Protein AF-A0A814KDV1-F1 (afdb_monomer)

Sequence (123 aa):
MIEYFENYYIGKLKKNSMSIREEPIFKPKFWNVFDRIEADLPRTNNSLESWHKNFEKHPTVNGLIRTRLEQNYTDIIIDQLESGDCYEKKKKQLIKDNKIKFLCNNYKSEKILEFIKFSLEFI

Structure (mmCIF, N/CA/C/O backbone):
data_AF-A0A814KDV1-F1
#
_entry.id   AF-A0A814KDV1-F1
#
loop_
_atom_site.group_PDB
_atom_site.id
_atom_site.type_symbol
_atom_site.label_atom_id
_atom_site.label_alt_id
_atom_site.label_comp_id
_atom_site.label_asym_id
_atom_site.label_entity_id
_atom_site.label_seq_id
_atom_site.pdbx_PDB_ins_code
_atom_site.Cartn_x
_atom_site.Cartn_y
_atom_site.Cartn_z
_atom_site.occupancy
_atom_site.B_iso_or_equiv
_atom_site.auth_seq_id
_atom_site.auth_comp_id
_atom_site.auth_asym_id
_atom_site.auth_atom_id
_atom_site.pdbx_PDB_model_num
ATOM 1 N N . MET A 1 1 ? 26.776 -6.881 -8.360 1.00 71.12 1 MET A N 1
ATOM 2 C CA . MET A 1 1 ? 25.566 -6.175 -7.873 1.00 71.12 1 MET A CA 1
ATOM 3 C C . MET A 1 1 ? 24.575 -5.892 -9.005 1.00 71.12 1 MET A C 1
ATOM 5 O O . MET A 1 1 ? 23.426 -6.273 -8.859 1.00 71.12 1 MET A O 1
ATOM 9 N N . ILE A 1 2 ? 24.992 -5.319 -10.143 1.00 84.31 2 ILE A N 1
ATOM 10 C CA . ILE A 1 2 ? 24.096 -5.029 -11.288 1.00 84.31 2 ILE A CA 1
ATOM 11 C C . ILE A 1 2 ? 23.495 -6.301 -11.907 1.00 84.31 2 ILE A C 1
ATOM 13 O O . ILE A 1 2 ? 22.286 -6.374 -12.097 1.00 84.31 2 ILE A O 1
ATOM 17 N N . GLU A 1 3 ? 24.309 -7.339 -12.120 1.00 86.75 3 GLU A N 1
ATOM 18 C CA . GLU A 1 3 ? 23.847 -8.597 -12.729 1.00 86.75 3 GLU A CA 1
ATOM 19 C C . GLU A 1 3 ? 22.709 -9.279 -11.945 1.00 86.75 3 GLU A C 1
ATOM 21 O O . GLU A 1 3 ? 21.828 -9.902 -12.533 1.00 86.75 3 GLU A O 1
ATOM 26 N N . TYR A 1 4 ? 22.680 -9.120 -10.619 1.00 90.50 4 TYR A N 1
ATOM 27 C CA . TYR A 1 4 ? 21.574 -9.611 -9.798 1.00 90.50 4 TYR A CA 1
ATOM 28 C C . TYR A 1 4 ? 20.261 -8.908 -10.172 1.00 90.50 4 TYR A C 1
ATOM 30 O O . TYR A 1 4 ? 19.274 -9.563 -10.487 1.00 90.50 4 TYR A O 1
ATOM 38 N N . PHE A 1 5 ? 20.238 -7.576 -10.228 1.00 88.81 5 PHE A N 1
ATOM 39 C CA . PHE A 1 5 ? 19.022 -6.852 -10.607 1.00 88.81 5 PHE A CA 1
ATOM 40 C C . PHE A 1 5 ? 18.588 -7.144 -12.045 1.00 88.81 5 PHE A C 1
ATOM 42 O O . PHE A 1 5 ? 17.392 -7.276 -12.301 1.00 88.81 5 PHE A O 1
ATOM 49 N N . GLU A 1 6 ? 19.534 -7.314 -12.970 1.00 89.88 6 GLU A N 1
ATOM 50 C CA . GLU A 1 6 ? 19.212 -7.693 -14.347 1.00 89.88 6 GLU A CA 1
ATOM 51 C C . GLU A 1 6 ? 18.606 -9.093 -14.447 1.00 89.88 6 GLU A C 1
ATOM 53 O O . GLU A 1 6 ? 17.622 -9.267 -15.153 1.00 89.88 6 GLU A O 1
ATOM 58 N N . ASN A 1 7 ? 19.116 -10.082 -13.715 1.00 89.38 7 ASN A N 1
ATOM 59 C CA . ASN A 1 7 ? 18.546 -11.433 -13.739 1.00 89.38 7 ASN A CA 1
ATOM 60 C C . ASN A 1 7 ? 17.177 -11.509 -13.051 1.00 89.38 7 ASN A C 1
ATOM 62 O O . ASN A 1 7 ? 16.264 -12.187 -13.524 1.00 89.38 7 ASN A O 1
ATOM 66 N N . TYR A 1 8 ? 17.045 -10.841 -11.905 1.00 92.06 8 TYR A N 1
ATOM 67 C CA . TYR A 1 8 ? 15.928 -11.081 -11.001 1.00 92.06 8 TYR A CA 1
ATOM 68 C C . TYR A 1 8 ? 14.791 -10.070 -11.1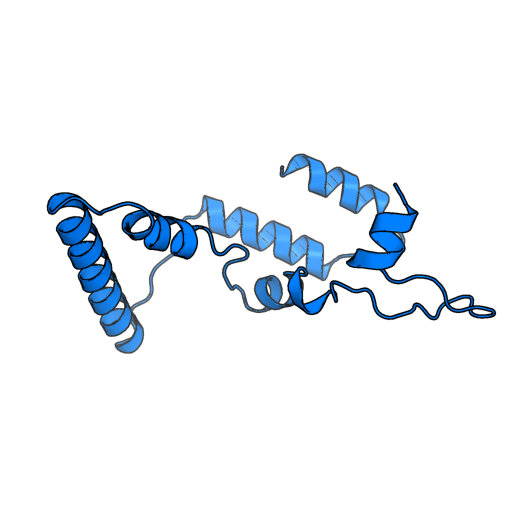40 1.00 92.06 8 TYR A C 1
ATOM 70 O O . TYR A 1 8 ? 13.654 -10.472 -10.945 1.00 92.06 8 TYR A O 1
ATOM 78 N N . TYR A 1 9 ? 15.047 -8.806 -11.495 1.00 90.06 9 TYR A N 1
ATOM 79 C CA . TYR A 1 9 ? 14.027 -7.742 -11.432 1.00 90.06 9 TYR A CA 1
ATOM 80 C C . TYR A 1 9 ? 13.790 -7.005 -12.757 1.00 90.06 9 TYR A C 1
ATOM 82 O O . TYR A 1 9 ? 12.659 -6.614 -13.033 1.00 90.06 9 TYR A O 1
ATOM 90 N N . ILE A 1 10 ? 14.829 -6.798 -13.573 1.00 89.81 10 ILE A N 1
ATOM 91 C CA . ILE A 1 10 ? 14.755 -5.958 -14.786 1.00 89.81 10 ILE A CA 1
ATOM 92 C C . ILE A 1 10 ? 14.690 -6.795 -16.072 1.00 89.81 10 ILE A C 1
ATOM 94 O O . ILE A 1 10 ? 13.959 -6.443 -16.995 1.00 89.81 10 ILE A O 1
ATOM 98 N N . GLY A 1 11 ? 15.455 -7.884 -16.145 1.00 90.19 11 GLY A N 1
ATOM 99 C CA . GLY A 1 11 ? 15.674 -8.674 -17.356 1.00 90.19 11 GLY A CA 1
ATOM 100 C C . GLY A 1 11 ? 16.984 -8.304 -18.060 1.00 90.19 11 GLY A C 1
ATOM 101 O O . GLY A 1 11 ? 17.273 -7.121 -18.276 1.00 90.19 11 GLY A O 1
ATOM 102 N N . LYS A 1 12 ? 17.782 -9.306 -18.450 1.00 87.94 12 LYS A N 1
ATOM 103 C CA . LYS A 1 12 ? 19.003 -9.117 -19.256 1.00 87.94 12 LYS A CA 1
ATOM 104 C C . LYS A 1 12 ? 18.656 -8.710 -20.687 1.00 87.94 12 LYS A C 1
ATOM 106 O O . LYS A 1 12 ? 17.640 -9.137 -21.219 1.00 87.94 12 LYS A O 1
ATOM 111 N N . LEU A 1 13 ? 19.492 -7.902 -21.338 1.00 88.88 13 LEU A N 1
ATOM 112 C CA . LEU A 1 13 ? 19.345 -7.645 -22.778 1.00 88.88 13 LEU A CA 1
ATOM 113 C C . LEU A 1 13 ? 19.583 -8.942 -23.561 1.00 88.88 13 LEU A C 1
ATOM 115 O O . LEU A 1 13 ? 20.579 -9.631 -23.335 1.00 88.88 13 LEU A O 1
ATOM 119 N N . LYS A 1 14 ? 18.684 -9.271 -24.496 1.00 87.38 14 LYS A N 1
ATOM 120 C CA . LYS A 1 14 ? 18.875 -10.431 -25.375 1.00 87.38 14 LYS A CA 1
ATOM 121 C C . LYS A 1 14 ? 20.116 -10.232 -26.246 1.00 87.38 14 LYS A C 1
ATOM 123 O O . LYS A 1 14 ? 20.392 -9.122 -26.706 1.00 87.38 14 LYS A O 1
ATOM 128 N N . LYS A 1 15 ? 20.837 -11.323 -26.538 1.00 81.69 15 LYS A N 1
ATOM 129 C CA . LYS A 1 15 ? 21.957 -11.291 -27.495 1.00 81.69 15 LYS A CA 1
ATOM 130 C C . LYS A 1 15 ? 21.481 -10.696 -28.830 1.00 81.69 15 LYS A C 1
ATOM 132 O O . LYS A 1 15 ? 20.442 -11.095 -29.348 1.00 81.69 15 LYS A O 1
ATOM 137 N N . ASN A 1 16 ? 22.244 -9.739 -29.359 1.00 81.25 16 ASN A N 1
ATOM 138 C CA . ASN A 1 16 ? 21.960 -8.973 -30.584 1.00 81.25 16 ASN A CA 1
ATOM 139 C C . ASN A 1 16 ? 20.709 -8.070 -30.544 1.00 81.25 16 ASN A C 1
ATOM 141 O O . ASN A 1 16 ? 20.221 -7.664 -31.595 1.00 81.25 16 ASN A O 1
ATOM 145 N N . SER A 1 17 ? 20.185 -7.728 -29.363 1.00 78.88 17 SER A N 1
ATOM 146 C CA . SER A 1 17 ? 19.077 -6.775 -29.216 1.00 78.88 17 SER A CA 1
ATOM 147 C C . SER A 1 17 ? 19.504 -5.539 -28.426 1.00 78.88 17 SER A C 1
ATOM 149 O O . SER A 1 17 ? 20.097 -5.656 -27.360 1.00 78.88 17 SER A O 1
ATOM 151 N N . MET A 1 18 ? 19.154 -4.349 -28.923 1.00 76.12 18 MET A N 1
ATOM 152 C CA . MET A 1 18 ? 19.437 -3.069 -28.249 1.00 76.12 18 MET A CA 1
ATOM 153 C C . MET A 1 18 ? 18.328 -2.632 -27.279 1.00 76.12 18 MET A C 1
ATOM 155 O O . MET A 1 18 ? 18.556 -1.781 -26.425 1.00 76.12 18 MET A O 1
ATOM 159 N N . SER A 1 19 ? 17.125 -3.198 -27.408 1.00 80.31 19 SER A N 1
ATOM 160 C CA . SER A 1 19 ? 15.936 -2.781 -26.646 1.00 80.31 19 SER A CA 1
ATOM 161 C C . SER A 1 19 ? 15.157 -3.934 -26.011 1.00 80.31 19 SER A C 1
ATOM 163 O O . SER A 1 19 ? 14.389 -3.710 -25.078 1.00 80.31 19 SER A O 1
ATOM 165 N N . ILE A 1 20 ? 15.343 -5.168 -26.487 1.00 85.00 20 ILE A N 1
ATOM 166 C CA . ILE A 1 20 ? 14.568 -6.323 -26.027 1.00 85.00 20 ILE A CA 1
ATOM 167 C C . ILE A 1 20 ? 15.281 -6.974 -24.843 1.00 85.00 20 ILE A C 1
ATOM 169 O O . ILE A 1 20 ? 16.416 -7.442 -24.968 1.00 85.00 20 ILE A O 1
ATOM 173 N N . ARG A 1 21 ? 14.585 -7.038 -23.706 1.00 88.31 21 ARG A N 1
ATOM 174 C CA . ARG A 1 21 ? 15.040 -7.728 -22.497 1.00 88.31 21 ARG A CA 1
ATOM 175 C C . ARG A 1 21 ? 14.382 -9.100 -22.362 1.00 88.31 21 ARG A C 1
ATOM 177 O O . ARG A 1 21 ? 13.272 -9.330 -22.840 1.00 88.31 21 ARG A O 1
ATOM 184 N N . GLU A 1 22 ? 15.105 -10.028 -21.759 1.00 90.00 22 GLU A N 1
ATOM 185 C CA . GLU A 1 22 ? 14.581 -11.295 -21.267 1.00 90.00 22 GLU A CA 1
ATOM 186 C C . GLU A 1 22 ? 13.634 -11.048 -20.098 1.00 90.00 22 GLU A C 1
ATOM 188 O O . GLU A 1 22 ? 13.703 -10.020 -19.426 1.00 90.00 22 GLU A O 1
ATOM 193 N N . GLU A 1 23 ? 12.731 -11.990 -19.863 1.00 89.94 23 GLU A N 1
ATOM 194 C CA . GLU A 1 23 ? 11.807 -11.874 -18.748 1.00 89.94 23 GLU A CA 1
ATOM 195 C C . GLU A 1 23 ? 12.548 -12.165 -17.430 1.00 89.94 23 GLU A C 1
ATOM 197 O O . GLU A 1 23 ? 13.180 -13.218 -17.316 1.00 89.94 23 GLU A O 1
ATOM 202 N N . PRO A 1 24 ? 12.514 -11.254 -16.441 1.00 93.12 24 PRO A N 1
ATOM 203 C CA . PRO A 1 24 ? 13.178 -11.481 -15.164 1.00 93.12 24 PRO A CA 1
ATOM 204 C C . PRO A 1 24 ? 12.474 -12.575 -14.357 1.00 93.12 24 PRO A C 1
ATOM 206 O O . PRO A 1 24 ? 11.265 -12.785 -14.484 1.00 93.12 24 PRO A O 1
ATOM 209 N N . ILE A 1 25 ? 13.224 -13.217 -13.456 1.00 92.25 25 ILE A N 1
ATOM 210 C CA . ILE A 1 25 ? 12.692 -14.247 -12.546 1.00 92.25 25 ILE A CA 1
ATOM 211 C C . ILE A 1 25 ? 11.530 -13.682 -11.712 1.00 92.25 2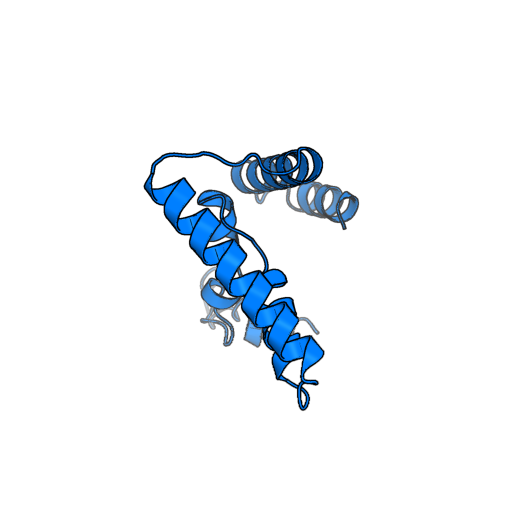5 ILE A C 1
ATOM 213 O O . ILE A 1 25 ? 10.470 -14.301 -11.609 1.00 92.25 25 ILE A O 1
ATOM 217 N N . PHE A 1 26 ? 11.695 -12.475 -11.166 1.00 92.56 26 PHE A N 1
ATOM 218 C CA . PHE A 1 26 ? 10.642 -11.731 -10.483 1.00 92.56 26 PHE A CA 1
ATOM 219 C C . PHE A 1 26 ? 10.070 -10.676 -11.425 1.00 92.56 26 PHE A C 1
ATOM 221 O O . PHE A 1 26 ? 10.502 -9.521 -11.479 1.00 92.56 26 PHE A O 1
ATOM 228 N N . LYS A 1 27 ? 9.063 -11.099 -12.187 1.00 91.19 27 LYS A N 1
ATOM 229 C CA . LYS A 1 27 ? 8.316 -10.241 -13.112 1.00 91.19 27 LYS A CA 1
ATOM 230 C C . LYS A 1 27 ? 7.775 -8.994 -12.395 1.00 91.19 27 LYS A C 1
ATOM 232 O O . LYS A 1 27 ? 7.278 -9.131 -11.274 1.00 91.19 27 LYS A O 1
ATOM 237 N N . PRO A 1 28 ? 7.753 -7.815 -13.050 1.00 89.75 28 PRO A N 1
ATOM 238 C CA . PRO A 1 28 ? 7.196 -6.588 -12.477 1.00 89.75 28 PRO A CA 1
ATOM 239 C C . PRO A 1 28 ? 5.801 -6.746 -11.879 1.00 89.75 28 PRO A C 1
ATOM 241 O O . PRO A 1 28 ? 5.531 -6.168 -10.837 1.00 89.75 28 PRO A O 1
ATOM 244 N N . LYS A 1 29 ? 4.950 -7.606 -12.450 1.00 89.31 29 LYS A N 1
ATOM 245 C CA . LYS A 1 29 ? 3.613 -7.918 -11.918 1.00 89.31 29 LYS A CA 1
ATOM 246 C C . LYS A 1 29 ? 3.604 -8.337 -10.435 1.00 89.31 29 LYS A C 1
ATOM 248 O O . LYS A 1 29 ? 2.585 -8.179 -9.774 1.00 89.31 29 LYS A O 1
ATOM 253 N N . PHE A 1 30 ? 4.700 -8.891 -9.914 1.00 86.69 30 PHE A N 1
ATOM 254 C CA . PHE A 1 30 ? 4.775 -9.346 -8.523 1.00 86.69 30 PHE A CA 1
ATOM 255 C C . PHE A 1 30 ? 5.185 -8.260 -7.526 1.00 86.69 30 PHE A C 1
ATOM 257 O O . PHE A 1 30 ? 4.822 -8.358 -6.359 1.00 86.69 30 PHE A O 1
ATOM 264 N N . TRP A 1 31 ? 5.951 -7.254 -7.951 1.00 88.38 31 TRP A N 1
ATOM 265 C CA . TRP A 1 31 ? 6.551 -6.267 -7.041 1.00 88.38 31 TRP A CA 1
ATOM 266 C C . TRP A 1 31 ? 6.193 -4.819 -7.375 1.00 88.38 31 TRP A C 1
ATOM 268 O O . TRP A 1 31 ? 6.336 -3.934 -6.533 1.00 88.38 31 TRP A O 1
ATOM 278 N N . ASN A 1 32 ? 5.734 -4.551 -8.593 1.00 90.69 32 ASN A N 1
ATOM 279 C CA . ASN A 1 32 ? 5.308 -3.231 -9.010 1.00 90.69 32 ASN A CA 1
ATOM 280 C C . ASN A 1 32 ? 3.909 -2.940 -8.445 1.00 90.69 32 ASN A C 1
ATOM 282 O O . ASN A 1 32 ? 2.998 -3.756 -8.547 1.00 90.69 32 ASN A O 1
ATOM 286 N N . VAL A 1 33 ? 3.750 -1.763 -7.840 1.00 91.38 33 VAL A N 1
ATOM 287 C CA . VAL A 1 33 ? 2.506 -1.320 -7.190 1.00 91.38 33 VAL A CA 1
ATOM 288 C C . VAL A 1 33 ? 1.764 -0.238 -7.984 1.00 91.38 33 VAL A C 1
ATOM 290 O O . VAL A 1 33 ? 0.839 0.371 -7.452 1.00 91.38 33 VAL A O 1
ATOM 293 N N . PHE A 1 34 ? 2.157 0.018 -9.234 1.00 91.75 34 PHE A N 1
ATOM 294 C CA . PHE A 1 34 ? 1.570 1.044 -10.100 1.00 91.75 34 PHE A CA 1
ATOM 295 C C . PHE A 1 34 ? 0.060 0.848 -10.271 1.00 91.75 34 PHE A C 1
ATOM 297 O O . PHE A 1 34 ? -0.699 1.753 -9.937 1.00 91.75 34 PHE A O 1
ATOM 304 N N . ASP A 1 35 ? -0.379 -0.354 -10.650 1.00 92.12 35 ASP A N 1
ATOM 305 C CA . ASP A 1 35 ? -1.802 -0.667 -10.851 1.00 92.12 35 ASP A CA 1
ATOM 306 C C . ASP A 1 35 ? -2.631 -0.415 -9.575 1.00 92.12 35 ASP A C 1
ATOM 308 O O . ASP A 1 35 ? -3.769 0.048 -9.619 1.00 92.12 35 ASP A O 1
ATOM 312 N N . ARG A 1 36 ? -2.040 -0.664 -8.396 1.00 92.56 36 ARG A N 1
ATOM 313 C CA . ARG A 1 36 ? -2.686 -0.385 -7.103 1.00 92.56 36 ARG A CA 1
ATOM 314 C C . ARG A 1 36 ? -2.796 1.108 -6.815 1.00 92.56 36 ARG A C 1
ATOM 316 O O . ARG A 1 36 ? -3.791 1.526 -6.234 1.00 92.56 36 ARG A O 1
ATOM 323 N N . ILE A 1 37 ? -1.791 1.896 -7.197 1.00 92.94 37 ILE A N 1
ATOM 324 C CA . ILE A 1 37 ? -1.812 3.361 -7.068 1.00 92.94 37 ILE A CA 1
ATOM 325 C C . ILE A 1 37 ? -2.875 3.958 -7.991 1.00 92.94 37 ILE A C 1
ATOM 327 O O . ILE A 1 37 ? -3.606 4.858 -7.580 1.00 92.94 37 ILE A O 1
ATOM 331 N N . GLU A 1 38 ? -2.985 3.451 -9.218 1.00 92.00 38 GLU A N 1
ATOM 332 C CA . GLU A 1 38 ? -3.998 3.897 -10.173 1.00 92.00 38 GLU A CA 1
ATOM 333 C C . GLU A 1 38 ? -5.416 3.644 -9.637 1.00 92.00 38 GLU A C 1
ATOM 335 O O . GLU A 1 38 ? -6.235 4.567 -9.615 1.00 92.00 38 GLU A O 1
ATOM 340 N N . ALA A 1 39 ? -5.652 2.446 -9.092 1.00 92.31 39 ALA A N 1
ATOM 341 C CA . ALA A 1 39 ? -6.924 2.015 -8.510 1.00 92.31 39 ALA A CA 1
ATOM 342 C C . ALA A 1 39 ? -7.201 2.517 -7.071 1.00 92.31 39 ALA A C 1
ATOM 344 O O . ALA A 1 39 ? -8.156 2.066 -6.442 1.00 92.31 39 ALA A O 1
ATOM 345 N N . ASP A 1 40 ? -6.369 3.407 -6.512 1.00 90.62 40 ASP A N 1
ATOM 346 C CA . ASP A 1 40 ? -6.491 3.940 -5.138 1.00 90.62 40 ASP A CA 1
ATOM 347 C C . ASP A 1 40 ? -6.521 2.870 -4.018 1.00 90.62 40 ASP A C 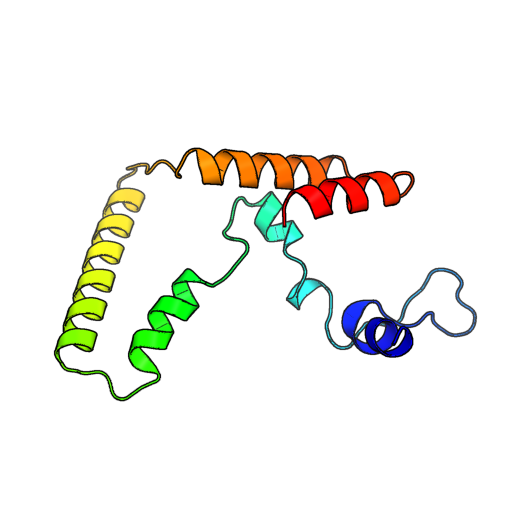1
ATOM 349 O O . ASP A 1 40 ? -7.042 3.084 -2.910 1.00 90.62 40 ASP A O 1
ATOM 353 N N . LEU A 1 41 ? -5.896 1.720 -4.288 1.00 90.69 41 LEU A N 1
ATOM 354 C CA . LEU A 1 41 ? -5.781 0.581 -3.383 1.00 90.69 41 LEU A CA 1
ATOM 355 C C . LEU A 1 41 ? -4.569 0.706 -2.438 1.00 90.69 41 LEU A C 1
ATOM 357 O O . LEU A 1 41 ? -3.583 1.384 -2.743 1.00 90.69 41 LEU A O 1
ATOM 361 N N . PRO A 1 42 ? -4.579 0.004 -1.286 1.00 88.56 42 PRO A N 1
ATOM 362 C CA . PRO A 1 42 ? -3.418 -0.071 -0.404 1.00 88.56 42 PRO A CA 1
ATOM 363 C C . PRO A 1 42 ? -2.179 -0.609 -1.134 1.00 88.56 42 PRO A C 1
ATOM 365 O O . PRO A 1 42 ? -2.256 -1.616 -1.841 1.00 88.56 42 PRO A O 1
ATOM 368 N N . ARG A 1 43 ? -1.034 0.054 -0.932 1.00 89.06 43 ARG A N 1
ATOM 369 C CA . ARG A 1 43 ? 0.265 -0.299 -1.540 1.00 89.06 43 ARG A CA 1
ATOM 370 C C . ARG A 1 43 ? 1.013 -1.402 -0.797 1.00 89.06 43 ARG A C 1
ATOM 372 O O . ARG A 1 43 ? 1.852 -2.064 -1.392 1.00 89.06 43 ARG A O 1
ATOM 379 N N . THR A 1 44 ? 0.726 -1.577 0.491 1.00 86.75 44 THR A N 1
ATOM 380 C CA . THR A 1 44 ? 1.313 -2.626 1.327 1.00 86.75 44 THR A CA 1
ATOM 381 C C . THR A 1 44 ? 0.220 -3.501 1.924 1.00 86.75 44 THR A C 1
ATOM 383 O O . THR A 1 44 ? -0.936 -3.098 2.056 1.00 86.75 44 THR A O 1
ATOM 386 N N . ASN A 1 45 ? 0.607 -4.710 2.297 1.00 87.94 45 ASN A N 1
ATOM 387 C CA . ASN A 1 45 ? -0.188 -5.695 3.021 1.00 87.94 45 ASN A CA 1
ATOM 388 C C . ASN A 1 45 ? 0.028 -5.605 4.548 1.00 87.94 45 ASN A C 1
ATOM 390 O O . ASN A 1 45 ? -0.417 -6.499 5.257 1.00 87.94 45 ASN A O 1
ATOM 394 N N . ASN A 1 46 ? 0.655 -4.537 5.069 1.00 87.31 46 ASN A N 1
ATOM 395 C CA . ASN A 1 46 ? 1.021 -4.391 6.490 1.00 87.31 46 ASN A CA 1
ATOM 396 C C . ASN A 1 46 ? -0.135 -4.684 7.458 1.00 87.31 46 ASN A C 1
ATOM 398 O O . ASN A 1 46 ? 0.080 -5.251 8.524 1.00 87.31 46 ASN A O 1
ATOM 402 N N . SER A 1 47 ? -1.361 -4.288 7.106 1.00 85.31 47 SER A N 1
ATOM 403 C CA . SER A 1 47 ? -2.544 -4.570 7.926 1.00 85.31 47 SER A CA 1
ATOM 404 C C . SER A 1 47 ? -2.841 -6.070 8.008 1.00 85.31 47 SER A C 1
ATOM 406 O O . SER A 1 47 ? -3.107 -6.574 9.094 1.00 85.31 47 SER A O 1
ATOM 408 N N . LEU A 1 48 ? -2.738 -6.790 6.886 1.00 86.50 48 LEU A N 1
ATOM 409 C CA . LEU A 1 48 ? -2.917 -8.245 6.838 1.00 86.50 48 LEU A CA 1
ATOM 410 C C . LEU A 1 48 ? -1.774 -8.968 7.553 1.00 86.50 48 LEU A C 1
ATOM 412 O O . LEU A 1 48 ? -2.023 -9.898 8.310 1.00 86.50 48 LEU A O 1
ATOM 416 N N . GLU A 1 49 ? -0.531 -8.519 7.366 1.00 88.31 49 GLU A N 1
ATOM 417 C CA . GLU A 1 49 ? 0.626 -9.066 8.084 1.00 88.31 49 GLU A CA 1
ATOM 418 C C . GLU A 1 49 ? 0.486 -8.873 9.596 1.00 88.31 49 GLU A C 1
ATOM 420 O O . G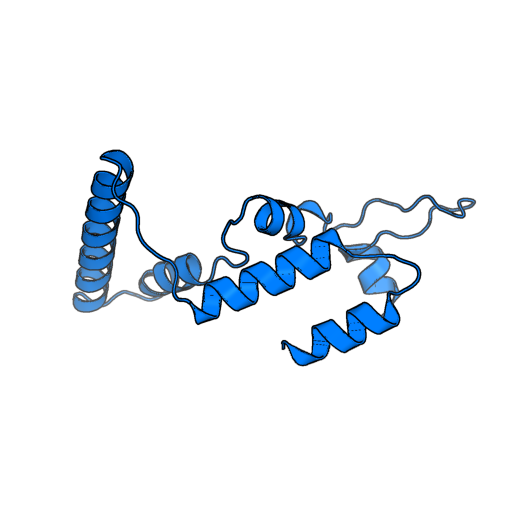LU A 1 49 ? 0.709 -9.805 10.365 1.00 88.31 49 GLU A O 1
ATOM 425 N N . SER A 1 50 ? 0.057 -7.685 10.035 1.00 85.56 50 SER A N 1
ATOM 426 C CA . SER A 1 50 ? -0.203 -7.408 11.449 1.00 85.56 50 SER A CA 1
ATOM 427 C C . SER A 1 50 ? -1.308 -8.300 12.011 1.00 85.56 50 SER A C 1
ATOM 429 O O . SER A 1 50 ? -1.208 -8.724 13.161 1.00 85.56 50 SER A O 1
ATOM 431 N N . TRP A 1 51 ? -2.341 -8.591 11.219 1.00 86.12 51 TRP A N 1
ATOM 432 C CA . TRP A 1 51 ? -3.415 -9.495 11.617 1.00 86.12 51 TRP A CA 1
ATOM 433 C C . TRP A 1 51 ? -2.917 -10.945 11.717 1.00 86.12 51 TRP A C 1
ATOM 435 O O . TRP A 1 51 ? -3.077 -11.571 12.762 1.00 86.12 51 TRP A O 1
ATOM 445 N N . HIS A 1 52 ? -2.210 -11.456 10.702 1.00 85.94 52 HIS A N 1
ATOM 446 C CA . HIS A 1 52 ? -1.628 -12.806 10.715 1.00 85.94 52 HIS A CA 1
ATOM 447 C C . HIS A 1 52 ? -0.615 -13.018 11.841 1.00 85.94 52 HIS A C 1
ATOM 449 O O . HIS A 1 52 ? -0.598 -14.076 12.469 1.00 85.94 52 HIS A O 1
ATOM 455 N N . LYS A 1 53 ? 0.190 -12.002 12.158 1.00 84.94 53 LYS A N 1
ATOM 456 C CA . LYS A 1 53 ? 1.176 -12.052 13.244 1.00 84.94 53 LYS A CA 1
ATOM 457 C C . LYS A 1 53 ? 0.552 -12.369 14.606 1.00 84.94 53 LYS A C 1
ATOM 459 O O . LYS A 1 53 ? 1.225 -12.935 15.468 1.00 84.94 53 LYS A O 1
ATOM 464 N N . ASN A 1 54 ? -0.728 -12.053 14.806 1.00 80.56 54 ASN A N 1
ATOM 465 C CA . ASN A 1 54 ? -1.445 -12.422 16.025 1.00 80.56 54 ASN A CA 1
ATOM 466 C C . ASN A 1 54 ? -1.685 -13.941 16.151 1.00 80.56 54 ASN A C 1
ATOM 468 O O . ASN A 1 54 ? -1.988 -14.401 17.251 1.00 80.56 54 ASN A O 1
ATOM 472 N N . PHE A 1 55 ? -1.517 -14.709 15.067 1.00 81.12 55 PHE A N 1
ATOM 473 C CA . PHE A 1 55 ? -1.716 -16.162 15.002 1.00 81.12 55 PHE A CA 1
ATOM 474 C C . PHE A 1 55 ? -0.421 -16.969 14.815 1.00 81.12 55 PHE A C 1
ATOM 476 O O . PHE A 1 55 ? -0.406 -18.157 15.123 1.00 81.12 55 PHE A O 1
ATOM 483 N N . GLU A 1 56 ? 0.669 -16.357 14.336 1.00 77.75 56 GLU A N 1
ATOM 484 C CA . GLU A 1 56 ? 1.941 -17.056 14.057 1.00 77.75 56 GLU A CA 1
ATOM 485 C C . GLU A 1 56 ? 2.597 -17.693 15.294 1.00 77.75 56 GLU A C 1
ATOM 487 O O . GLU A 1 56 ? 3.372 -18.641 15.180 1.00 77.75 56 GLU A O 1
ATOM 492 N N . LYS A 1 57 ? 2.306 -17.181 16.492 1.00 73.69 57 LYS A N 1
ATOM 493 C CA . LYS A 1 57 ? 2.761 -17.750 17.769 1.00 73.69 57 LYS A CA 1
ATOM 494 C C . LYS A 1 57 ? 1.555 -18.251 18.533 1.00 73.69 57 LYS A C 1
ATOM 496 O O . LYS A 1 57 ? 0.542 -17.566 18.488 1.00 73.69 57 LYS A O 1
ATOM 501 N N . HIS A 1 58 ? 1.696 -19.360 19.276 1.00 80.50 58 HIS A N 1
ATOM 502 C CA . HIS A 1 58 ? 0.664 -19.917 20.165 1.00 80.50 58 HIS A CA 1
ATOM 503 C C . HIS A 1 58 ? -0.134 -18.798 20.854 1.00 80.50 58 HIS A C 1
ATOM 505 O O . HIS A 1 58 ? 0.362 -18.190 21.813 1.00 80.50 58 HIS A O 1
ATOM 511 N N . PRO A 1 59 ? -1.322 -18.459 20.326 1.00 81.62 59 PRO A N 1
ATOM 512 C CA . PRO A 1 59 ? -1.977 -17.231 20.717 1.00 81.62 59 PRO A CA 1
ATOM 513 C C . PRO A 1 59 ? -2.547 -17.424 22.115 1.00 81.62 59 PRO A C 1
ATOM 515 O O . PRO A 1 59 ? -3.189 -18.427 22.422 1.00 81.62 59 PRO A O 1
ATOM 518 N N . THR A 1 60 ? -2.302 -16.453 22.990 1.00 87.31 60 THR A N 1
ATOM 519 C CA . THR A 1 60 ? -2.966 -16.431 24.297 1.00 87.31 60 THR A CA 1
ATOM 520 C C . THR A 1 60 ? -4.477 -16.295 24.105 1.00 87.31 60 THR A C 1
ATOM 522 O O . THR A 1 60 ? -4.925 -15.713 23.115 1.00 87.31 60 THR A O 1
ATOM 525 N N . VAL A 1 61 ? -5.271 -16.744 25.081 1.00 88.38 61 VAL A N 1
ATOM 526 C CA . VAL A 1 61 ? -6.736 -16.559 25.075 1.00 88.38 61 VAL A CA 1
ATOM 527 C C . VAL A 1 61 ? -7.108 -15.093 24.812 1.00 88.38 61 VAL A C 1
ATOM 529 O O . VAL A 1 61 ? -7.967 -14.803 23.986 1.00 88.38 61 VAL A O 1
ATOM 532 N N . ASN A 1 62 ? -6.379 -14.147 25.410 1.00 88.31 62 ASN A N 1
ATOM 533 C CA . ASN A 1 62 ? -6.584 -12.716 25.174 1.00 88.31 62 ASN A CA 1
ATOM 534 C C . ASN A 1 62 ? -6.235 -12.275 23.740 1.00 88.31 62 ASN A C 1
ATOM 536 O O . ASN A 1 62 ? -6.865 -11.362 23.213 1.00 88.31 62 ASN A O 1
ATOM 540 N N . GLY A 1 63 ? -5.238 -12.893 23.100 1.00 87.12 63 GLY A N 1
ATOM 541 C CA . GLY A 1 63 ? -4.925 -12.662 21.686 1.00 87.12 63 GLY A CA 1
ATOM 542 C C . GLY A 1 63 ? -6.040 -13.146 20.758 1.00 87.12 63 GLY A C 1
ATOM 543 O O . GLY A 1 63 ? -6.422 -12.435 19.830 1.00 87.12 63 GLY A O 1
ATOM 544 N N . LEU A 1 64 ? -6.630 -14.302 21.066 1.00 88.38 64 LEU A N 1
ATOM 545 C CA . LEU A 1 64 ? -7.790 -14.832 20.344 1.00 88.38 64 LEU A CA 1
ATOM 546 C C . LEU A 1 64 ? -9.035 -13.951 20.525 1.00 88.38 64 LEU A C 1
ATOM 548 O O . LEU A 1 64 ? -9.751 -13.686 19.565 1.00 88.38 64 LEU A O 1
ATOM 552 N N . ILE A 1 65 ? -9.275 -13.432 21.732 1.00 91.06 65 ILE A N 1
ATOM 553 C CA . ILE A 1 65 ? -10.388 -12.499 21.972 1.00 91.06 65 ILE A CA 1
ATOM 554 C C . ILE A 1 65 ? -10.196 -11.206 21.168 1.00 91.06 65 ILE A C 1
ATOM 556 O O . ILE A 1 65 ? -11.138 -10.744 20.530 1.00 91.06 65 ILE A O 1
ATOM 560 N N . ARG A 1 66 ? -8.984 -10.631 21.144 1.00 89.06 66 ARG A N 1
ATOM 561 C CA . ARG A 1 66 ? -8.708 -9.414 20.358 1.00 89.06 66 ARG A CA 1
ATOM 562 C C . ARG A 1 66 ? -8.952 -9.618 18.867 1.00 89.06 66 ARG A C 1
ATOM 564 O O . ARG A 1 66 ? -9.632 -8.804 18.260 1.00 89.06 66 ARG A O 1
ATOM 571 N N . THR A 1 67 ? -8.463 -10.717 18.300 1.00 89.19 67 THR A N 1
ATOM 572 C CA . THR A 1 67 ? -8.674 -11.019 16.874 1.00 89.19 67 THR A CA 1
ATOM 573 C C . THR A 1 67 ? -10.150 -11.252 16.547 1.00 89.19 67 THR A C 1
ATOM 575 O O . THR A 1 67 ? -10.626 -10.781 15.518 1.00 89.19 67 THR A O 1
ATOM 578 N N . ARG A 1 68 ? -10.912 -11.892 17.447 1.00 90.81 68 ARG A N 1
ATOM 579 C CA . ARG A 1 68 ? -12.375 -12.026 17.329 1.00 90.81 68 ARG A CA 1
ATOM 580 C C . ARG A 1 68 ? -13.081 -10.666 17.319 1.00 90.81 68 ARG A C 1
ATOM 582 O O . ARG A 1 68 ? -14.008 -10.475 16.538 1.00 90.81 68 ARG A O 1
ATOM 589 N N . LEU A 1 69 ? -12.661 -9.738 18.180 1.00 92.94 69 LEU A N 1
ATOM 590 C CA . LEU A 1 69 ? -13.219 -8.384 18.234 1.00 92.94 69 LEU A CA 1
ATOM 591 C C . LEU A 1 69 ? -12.874 -7.573 16.980 1.00 92.94 69 LEU A C 1
ATOM 593 O O . LEU A 1 69 ? -13.752 -6.910 16.438 1.00 92.94 69 LEU A O 1
ATOM 597 N N . GLU A 1 70 ? -11.632 -7.658 16.499 1.00 91.38 70 GLU A N 1
ATOM 598 C CA . GLU A 1 70 ? -11.208 -7.032 15.240 1.00 91.38 70 GLU A CA 1
ATOM 599 C C . GLU A 1 70 ? -12.002 -7.565 14.039 1.00 91.38 70 GLU A C 1
ATOM 601 O O . GLU A 1 70 ? -12.436 -6.773 13.203 1.00 91.38 70 GLU A O 1
ATOM 606 N N . GLN A 1 71 ? -12.246 -8.881 13.976 1.00 93.06 71 GLN A N 1
ATOM 607 C CA . GLN A 1 71 ? -13.089 -9.485 12.940 1.00 93.06 71 GLN A CA 1
ATOM 608 C C . GLN A 1 71 ? -14.513 -8.925 12.992 1.00 93.06 71 GLN A C 1
ATOM 610 O O . GLN A 1 71 ? -14.985 -8.391 11.999 1.00 93.06 71 GLN A O 1
ATOM 615 N N . ASN A 1 72 ? -15.160 -8.970 14.161 1.00 96.19 72 ASN A N 1
ATOM 616 C CA . ASN A 1 72 ? -16.530 -8.481 14.321 1.00 96.19 72 ASN A CA 1
ATOM 617 C C . ASN A 1 72 ? -16.660 -6.993 13.947 1.00 96.19 72 ASN A C 1
ATOM 619 O O . ASN A 1 72 ? -17.609 -6.585 13.292 1.00 96.19 72 ASN A O 1
ATOM 623 N N . TYR A 1 73 ? -15.677 -6.173 14.330 1.00 94.50 73 TYR A N 1
ATOM 624 C CA . TYR A 1 73 ? -15.633 -4.766 13.935 1.00 94.50 73 TYR A CA 1
ATOM 625 C C . TYR A 1 73 ? -15.489 -4.586 12.415 1.00 94.50 73 TYR A C 1
ATOM 627 O O . TYR A 1 73 ? -16.099 -3.691 11.839 1.00 94.50 73 TYR A O 1
ATOM 635 N N . THR A 1 74 ? -14.697 -5.441 11.764 1.00 92.44 74 THR A N 1
ATOM 636 C CA . THR A 1 74 ? -14.529 -5.425 10.305 1.00 92.44 74 THR A CA 1
ATOM 637 C C . THR A 1 74 ? -15.820 -5.823 9.596 1.00 92.44 74 THR A C 1
ATOM 639 O O . THR A 1 74 ? -16.198 -5.148 8.645 1.00 92.44 74 THR A O 1
ATOM 642 N N . ASP A 1 75 ? -16.518 -6.850 10.086 1.00 96.56 75 ASP A N 1
ATOM 643 C CA . ASP A 1 75 ? -17.796 -7.310 9.527 1.00 96.56 75 ASP A CA 1
ATOM 644 C C . ASP A 1 75 ? -18.850 -6.190 9.581 1.00 96.56 75 ASP A C 1
ATOM 646 O O . ASP A 1 75 ? -19.476 -5.879 8.573 1.00 96.56 75 ASP A O 1
ATOM 650 N N . ILE A 1 76 ? -18.946 -5.479 10.711 1.00 96.44 76 ILE A N 1
ATOM 651 C CA . ILE A 1 76 ? -19.834 -4.312 10.850 1.00 96.44 76 ILE A CA 1
ATOM 652 C C . ILE A 1 76 ? -19.487 -3.214 9.833 1.00 96.44 76 ILE A C 1
ATOM 654 O O . ILE A 1 76 ? -20.383 -2.636 9.223 1.00 96.44 76 ILE A O 1
ATOM 658 N N . ILE A 1 77 ? -18.197 -2.915 9.633 1.00 94.94 77 ILE A N 1
ATOM 659 C CA . ILE A 1 77 ? -17.779 -1.917 8.637 1.00 94.94 77 ILE A CA 1
ATOM 660 C C . ILE A 1 77 ? -18.167 -2.359 7.226 1.00 94.94 77 ILE A C 1
ATOM 662 O O . ILE A 1 77 ? -18.567 -1.517 6.425 1.00 94.94 77 ILE A O 1
ATOM 666 N N . ILE A 1 78 ? -18.032 -3.648 6.909 1.00 95.50 78 ILE A N 1
ATOM 667 C CA . ILE A 1 78 ? -18.421 -4.191 5.605 1.00 95.50 78 ILE A CA 1
ATOM 668 C C . ILE A 1 78 ? -19.922 -3.980 5.389 1.00 95.50 78 ILE A C 1
ATOM 670 O O . ILE A 1 78 ? -20.285 -3.371 4.388 1.00 95.50 78 ILE A O 1
ATOM 674 N N . ASP A 1 79 ? -20.766 -4.353 6.354 1.00 97.56 79 ASP A N 1
ATOM 675 C CA . ASP A 1 79 ? -22.223 -4.164 6.272 1.00 97.56 79 ASP A CA 1
ATOM 676 C C . ASP A 1 79 ? -22.608 -2.684 6.081 1.00 97.56 79 ASP A C 1
ATOM 678 O O . ASP A 1 79 ? -23.501 -2.342 5.301 1.00 97.56 79 ASP A O 1
ATOM 682 N N . GLN A 1 80 ? -21.914 -1.777 6.774 1.00 96.38 80 GLN A N 1
ATOM 683 C CA . GLN A 1 80 ? -22.109 -0.330 6.649 1.00 96.38 80 GLN A CA 1
ATOM 684 C C . GLN A 1 80 ? -21.730 0.178 5.253 1.00 96.38 80 GLN A C 1
ATOM 686 O O . GLN A 1 80 ? -22.495 0.909 4.625 1.00 96.38 80 GLN A O 1
ATOM 691 N N . LEU A 1 81 ? -20.576 -0.247 4.731 1.00 95.38 81 LEU A N 1
ATOM 692 C CA . LEU A 1 81 ? -20.141 0.083 3.372 1.00 95.38 81 LEU A CA 1
ATOM 693 C C . LEU A 1 81 ? -21.115 -0.462 2.317 1.00 95.38 81 LEU A C 1
ATOM 695 O O . LEU A 1 81 ? -21.443 0.248 1.368 1.00 95.38 81 LEU A O 1
ATOM 699 N N . GLU A 1 82 ? -21.604 -1.694 2.486 1.00 96.44 82 GLU A N 1
ATOM 700 C CA . GLU A 1 82 ? -22.617 -2.302 1.612 1.00 96.44 82 GLU A CA 1
ATOM 701 C C . GLU A 1 82 ? -23.957 -1.555 1.671 1.00 96.44 82 GLU A C 1
ATOM 703 O O . GLU A 1 82 ? -24.652 -1.442 0.660 1.00 96.44 82 GLU A O 1
ATOM 708 N N . SER A 1 83 ? -24.283 -0.971 2.826 1.00 97.06 83 SER A N 1
ATOM 709 C CA . SER A 1 83 ? -25.451 -0.101 3.019 1.00 97.06 83 SER A CA 1
ATOM 710 C C . SER A 1 83 ? -25.274 1.307 2.427 1.00 97.06 83 SER A C 1
ATOM 712 O O . SER A 1 83 ? -26.236 2.074 2.375 1.00 97.06 83 SER A O 1
ATOM 714 N N . GLY A 1 84 ? -24.072 1.648 1.949 1.00 95.25 84 GLY A N 1
ATOM 715 C CA . GLY A 1 84 ? -23.750 2.929 1.318 1.00 95.25 84 GLY A CA 1
ATOM 716 C C . GLY A 1 84 ? -23.075 3.954 2.233 1.00 95.25 84 GLY A C 1
ATOM 717 O O . GLY A 1 84 ? -22.879 5.095 1.806 1.00 95.25 84 GLY A O 1
ATOM 718 N N . ASP A 1 85 ? -22.694 3.579 3.458 1.00 94.56 85 ASP A N 1
ATOM 719 C CA . ASP A 1 85 ? -21.900 4.452 4.324 1.00 94.56 85 ASP A CA 1
ATOM 720 C C . ASP A 1 85 ? -20.506 4.698 3.726 1.00 94.56 85 ASP A C 1
ATOM 722 O O . ASP A 1 85 ? -19.941 3.872 3.006 1.00 94.56 85 ASP A O 1
ATOM 726 N N . CYS A 1 86 ? -19.906 5.846 4.050 1.00 88.06 86 CYS A N 1
ATOM 727 C CA . CYS A 1 86 ? -18.573 6.211 3.581 1.00 88.06 86 CYS A CA 1
ATOM 728 C C . CYS A 1 86 ? -17.652 6.623 4.734 1.00 88.06 86 CYS A C 1
ATOM 730 O O . CYS A 1 86 ? -18.012 7.435 5.587 1.00 88.06 86 CYS A O 1
ATOM 732 N N . TYR A 1 87 ? -16.420 6.107 4.717 1.00 87.19 87 TYR A N 1
ATOM 733 C CA . TYR A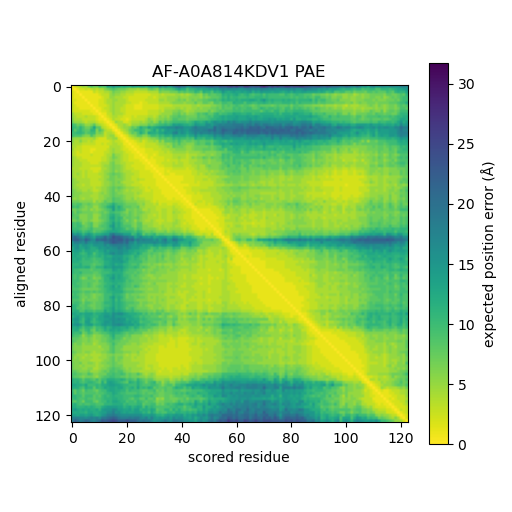 1 87 ? -15.400 6.399 5.723 1.00 87.19 87 TYR A CA 1
ATOM 734 C C . TYR A 1 87 ? -14.250 7.205 5.129 1.00 87.19 87 TYR A C 1
ATOM 736 O O . TYR A 1 87 ? -13.622 6.803 4.146 1.00 87.19 87 TYR A O 1
ATOM 744 N N . GLU A 1 88 ? -13.922 8.334 5.756 1.00 85.56 88 GLU A N 1
ATOM 745 C CA . GLU A 1 88 ? -12.816 9.172 5.302 1.00 85.56 88 GLU A CA 1
ATOM 746 C C . GLU A 1 88 ? -11.451 8.609 5.720 1.00 85.56 88 GLU A C 1
ATOM 748 O O . GLU A 1 88 ? -11.182 8.305 6.887 1.00 85.56 88 GLU A O 1
ATOM 753 N N . LYS A 1 89 ? -10.521 8.545 4.759 1.00 84.75 89 LYS A N 1
ATOM 754 C CA . LYS A 1 89 ? -9.107 8.283 5.052 1.00 84.75 89 LYS A CA 1
ATOM 755 C C . LYS A 1 89 ? -8.508 9.463 5.827 1.00 84.75 89 LYS A C 1
ATOM 757 O O . LYS A 1 89 ? -8.796 10.630 5.565 1.00 84.75 89 LYS A O 1
ATOM 762 N N . LYS A 1 90 ? -7.565 9.177 6.733 1.00 90.62 90 LYS A N 1
ATOM 763 C CA . LYS A 1 90 ? -6.812 10.218 7.458 1.00 90.62 90 LYS A CA 1
ATOM 764 C C . LYS A 1 90 ? -6.156 11.197 6.474 1.00 90.62 90 LYS A C 1
ATOM 766 O O . LYS A 1 90 ? -5.384 10.773 5.613 1.00 90.62 90 LYS A O 1
ATOM 771 N N . LYS A 1 91 ? -6.345 12.509 6.678 1.00 91.19 91 LYS A N 1
ATOM 772 C CA . LYS A 1 91 ? -5.820 13.581 5.798 1.00 91.19 91 LYS A CA 1
ATOM 773 C C . LYS A 1 91 ? -4.339 13.421 5.434 1.00 91.19 91 LYS A C 1
ATOM 775 O O . LYS A 1 91 ? -3.968 13.560 4.274 1.00 91.19 91 LYS A O 1
ATOM 780 N N . LYS A 1 92 ? -3.485 13.084 6.409 1.00 89.81 92 LYS A N 1
ATOM 781 C CA . LYS A 1 92 ? -2.043 12.869 6.176 1.00 89.81 92 LYS A CA 1
ATOM 782 C C . LYS A 1 92 ? -1.770 11.749 5.166 1.00 89.81 92 LYS A C 1
ATOM 784 O O . LYS A 1 92 ? -0.857 11.882 4.359 1.00 89.81 92 LYS A O 1
ATOM 789 N N . GLN A 1 93 ? -2.543 10.666 5.218 1.00 87.56 93 GLN A N 1
ATOM 790 C CA . GLN A 1 93 ? -2.405 9.541 4.297 1.00 87.56 93 GLN A CA 1
ATOM 791 C C . GLN A 1 93 ? -2.883 9.931 2.898 1.00 87.56 93 GLN A C 1
ATOM 793 O O . GLN A 1 93 ? -2.161 9.714 1.933 1.00 87.56 93 GLN A O 1
ATOM 798 N N . LEU A 1 94 ? -4.029 10.613 2.815 1.00 90.56 94 LEU A N 1
ATOM 799 C CA . LEU A 1 94 ? -4.588 11.106 1.557 1.00 90.56 94 LEU A CA 1
ATOM 800 C C . LEU A 1 94 ? -3.607 12.029 0.813 1.00 90.56 94 LEU A C 1
ATOM 802 O O . LEU A 1 94 ? -3.376 11.866 -0.379 1.00 90.56 94 LEU A O 1
ATOM 806 N N . ILE A 1 95 ? -2.956 12.954 1.530 1.00 91.25 95 ILE A N 1
ATOM 807 C CA . ILE A 1 95 ? -1.931 13.839 0.953 1.00 91.25 95 ILE A CA 1
ATOM 808 C C . ILE A 1 95 ? -0.754 13.031 0.390 1.00 91.25 95 ILE A C 1
ATOM 810 O O . ILE A 1 95 ? -0.264 13.341 -0.695 1.00 91.25 95 ILE A O 1
ATOM 814 N N . LYS A 1 96 ? -0.284 12.007 1.113 1.00 88.06 96 LYS A N 1
ATOM 815 C CA . LYS A 1 96 ? 0.812 11.144 0.647 1.00 88.06 96 LYS A CA 1
ATOM 816 C C . LYS A 1 96 ? 0.413 10.355 -0.598 1.00 88.06 96 LYS A C 1
ATOM 818 O O . LYS A 1 96 ? 1.181 10.322 -1.553 1.00 88.06 96 LYS A O 1
ATOM 823 N N . ASP A 1 97 ? -0.774 9.757 -0.594 1.00 90.38 97 ASP A N 1
ATOM 824 C CA . ASP A 1 97 ? -1.274 8.958 -1.714 1.00 90.38 97 ASP A CA 1
ATOM 825 C C . ASP A 1 97 ? -1.446 9.828 -2.969 1.00 90.38 97 ASP A C 1
ATOM 827 O O . ASP A 1 97 ? -0.933 9.476 -4.030 1.00 90.38 97 ASP A O 1
ATOM 831 N N . ASN A 1 98 ? -2.020 11.029 -2.829 1.00 91.00 98 ASN A N 1
ATOM 832 C CA . ASN A 1 98 ? -2.172 11.982 -3.932 1.00 91.00 98 ASN A CA 1
ATOM 833 C C . ASN A 1 98 ? -0.829 12.425 -4.524 1.00 91.00 98 ASN A C 1
ATOM 835 O O . ASN A 1 98 ? -0.688 12.504 -5.742 1.00 91.00 98 ASN A O 1
ATOM 839 N N . LYS A 1 99 ? 0.178 12.697 -3.682 1.00 88.75 99 LYS A N 1
ATOM 840 C CA . LYS A 1 99 ? 1.524 13.060 -4.156 1.00 88.75 99 LYS A CA 1
ATOM 841 C C . LYS A 1 99 ? 2.168 11.931 -4.956 1.00 88.75 99 LYS A C 1
ATOM 843 O O . LYS A 1 99 ? 2.782 12.183 -5.986 1.00 88.75 99 LYS A O 1
ATOM 848 N N . ILE A 1 100 ? 2.013 10.691 -4.501 1.00 89.44 100 ILE A N 1
ATOM 849 C CA . ILE A 1 100 ? 2.573 9.523 -5.185 1.00 89.44 100 ILE A CA 1
ATOM 850 C C . ILE A 1 100 ? 1.847 9.273 -6.505 1.00 89.44 100 ILE A C 1
ATOM 852 O O . ILE A 1 100 ? 2.502 9.095 -7.526 1.00 89.44 100 ILE A O 1
ATOM 856 N N . LYS A 1 101 ? 0.514 9.359 -6.515 1.00 91.56 101 LYS A N 1
ATOM 857 C CA . LYS A 1 101 ? -0.286 9.259 -7.741 1.00 91.56 101 LYS A CA 1
ATOM 858 C C . LYS A 1 101 ? 0.096 10.345 -8.750 1.00 91.56 101 LYS A C 1
ATOM 860 O O . LYS A 1 101 ? 0.299 10.054 -9.924 1.00 91.56 101 LYS A O 1
ATOM 865 N N . PHE A 1 102 ? 0.300 11.578 -8.283 1.00 90.25 102 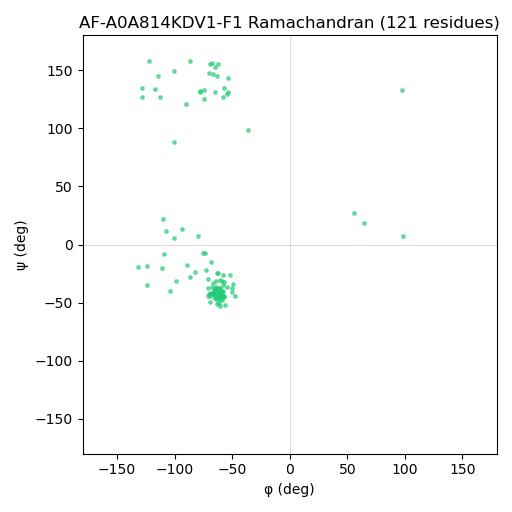PHE A N 1
ATOM 866 C CA . PHE A 1 102 ? 0.800 12.676 -9.111 1.00 90.25 102 PHE A CA 1
ATOM 867 C C . PHE A 1 102 ? 2.174 12.366 -9.718 1.00 90.25 102 PHE A C 1
ATOM 869 O O . PHE A 1 102 ? 2.386 12.630 -10.901 1.00 90.25 102 PHE A O 1
ATOM 876 N N . LEU A 1 103 ? 3.101 11.793 -8.946 1.00 88.06 103 LEU A N 1
ATOM 877 C CA . LEU A 1 103 ? 4.412 11.406 -9.468 1.00 88.06 103 LEU A CA 1
ATOM 878 C C . LEU A 1 103 ? 4.317 10.319 -10.532 1.00 88.06 103 LEU A C 1
ATOM 880 O O . LEU A 1 103 ? 4.952 10.448 -11.574 1.00 88.06 103 LEU A O 1
ATOM 884 N N . CYS A 1 104 ? 3.517 9.282 -10.289 1.00 88.31 104 CYS A N 1
ATOM 885 C CA . CYS A 1 104 ? 3.299 8.206 -11.250 1.00 88.31 104 CYS A CA 1
ATOM 886 C C . CYS A 1 104 ? 2.723 8.743 -12.568 1.00 88.31 104 CYS A C 1
ATOM 888 O O . CYS A 1 104 ? 3.232 8.409 -13.633 1.00 88.31 104 CYS A O 1
ATOM 890 N N . ASN A 1 105 ? 1.734 9.635 -12.494 1.00 89.38 105 ASN A N 1
ATOM 891 C CA . ASN A 1 105 ? 1.062 10.182 -13.675 1.00 89.38 105 ASN A CA 1
ATOM 892 C C . ASN A 1 105 ? 1.935 11.152 -14.482 1.00 89.38 105 ASN A C 1
ATOM 894 O O . ASN A 1 105 ? 1.763 11.272 -15.691 1.00 89.38 105 ASN A O 1
ATOM 898 N N . ASN A 1 106 ? 2.859 11.861 -13.830 1.00 87.56 106 ASN A N 1
ATOM 899 C CA . ASN A 1 106 ? 3.713 12.856 -14.485 1.00 87.56 106 ASN A CA 1
ATOM 900 C C . ASN A 1 106 ? 5.121 12.342 -14.800 1.00 87.56 106 ASN A C 1
ATOM 902 O O . ASN A 1 106 ? 5.972 13.125 -15.232 1.00 87.56 106 ASN A O 1
ATOM 906 N N . TYR A 1 107 ? 5.386 11.054 -14.571 1.00 85.94 107 TYR A N 1
ATOM 907 C CA . TYR A 1 107 ? 6.695 10.462 -14.798 1.00 85.94 107 TYR A CA 1
ATOM 908 C C . TYR A 1 107 ? 7.146 10.630 -16.255 1.00 85.94 107 TYR A C 1
ATOM 910 O O . TYR A 1 107 ? 6.446 10.254 -17.194 1.00 85.94 107 TYR A O 1
ATOM 918 N N . LYS A 1 108 ? 8.353 11.178 -16.439 1.00 86.94 108 LYS A N 1
ATOM 919 C CA . LYS A 1 108 ? 9.020 11.303 -17.741 1.00 86.94 108 LYS A CA 1
ATOM 920 C C . LYS A 1 108 ? 10.427 10.734 -17.646 1.00 86.94 108 LYS A C 1
ATOM 922 O O . LYS A 1 108 ? 11.211 11.177 -16.806 1.00 86.94 108 LYS A O 1
ATOM 927 N N . SER A 1 109 ? 10.768 9.808 -18.542 1.00 79.50 109 SER A N 1
ATOM 928 C CA . SER A 1 109 ? 12.080 9.145 -18.566 1.00 79.50 109 SER A CA 1
ATOM 929 C C . SER A 1 109 ? 13.247 10.131 -18.694 1.00 79.50 109 SER A C 1
ATOM 931 O O . SER A 1 109 ? 14.297 9.921 -18.097 1.00 79.50 109 SER A O 1
ATOM 933 N N . GLU A 1 110 ? 13.042 11.252 -19.387 1.00 83.31 110 GLU A N 1
ATOM 934 C CA . GLU A 1 110 ? 14.027 12.332 -19.556 1.00 83.31 110 GLU A CA 1
ATOM 935 C C . GLU A 1 110 ? 14.409 13.024 -18.237 1.00 83.31 110 GLU A C 1
ATOM 937 O O . GLU A 1 110 ? 15.499 13.576 -18.109 1.00 83.31 110 GLU A O 1
ATOM 942 N N . LYS A 1 111 ? 13.526 12.978 -17.233 1.00 83.50 111 LYS A N 1
ATOM 943 C CA . LYS A 1 111 ? 13.678 13.662 -15.940 1.00 83.50 111 LYS A CA 1
ATOM 944 C C . LYS A 1 111 ? 13.932 12.695 -14.787 1.00 83.50 111 LYS A C 1
ATOM 946 O O . LYS A 1 111 ? 13.710 13.036 -13.629 1.00 83.50 111 LYS A O 1
ATOM 951 N N . ILE A 1 112 ? 14.416 11.485 -15.072 1.00 83.50 112 ILE A N 1
ATOM 952 C CA . ILE A 1 112 ? 14.538 10.416 -14.070 1.00 83.50 112 ILE A CA 1
ATOM 953 C C . ILE A 1 112 ? 15.329 10.834 -12.819 1.00 83.50 112 ILE A C 1
ATOM 955 O O . ILE A 1 112 ? 14.951 10.477 -11.708 1.00 83.50 112 ILE A O 1
ATOM 959 N N . LEU A 1 113 ? 16.380 11.646 -12.976 1.00 82.19 113 LEU A N 1
ATOM 960 C CA . LEU A 1 113 ? 17.181 12.145 -11.854 1.00 82.19 113 LEU A CA 1
ATOM 961 C C . LEU A 1 113 ? 16.397 13.112 -10.954 1.00 82.19 113 LEU A C 1
ATOM 963 O O . LEU A 1 113 ? 16.576 13.077 -9.737 1.00 82.19 113 LEU A O 1
ATOM 967 N N . GLU A 1 114 ? 15.526 13.951 -11.524 1.00 80.81 114 GLU A N 1
ATOM 968 C CA . GLU A 1 114 ? 14.631 14.827 -10.752 1.00 80.81 114 GLU A CA 1
ATOM 969 C C . GLU A 1 114 ? 13.628 13.983 -9.959 1.00 80.81 114 GLU A C 1
ATOM 971 O O . GLU A 1 114 ? 13.435 14.213 -8.767 1.00 80.81 114 GLU A O 1
ATOM 976 N N . PHE A 1 115 ? 13.063 12.948 -10.590 1.00 78.56 115 PHE A N 1
ATOM 977 C CA . PHE A 1 115 ? 12.139 12.018 -9.938 1.00 78.56 115 PHE A CA 1
ATOM 978 C C . PHE A 1 115 ? 12.792 11.238 -8.795 1.00 78.56 115 PHE A C 1
ATOM 980 O O . PHE A 1 115 ? 12.193 11.126 -7.728 1.00 78.56 115 PHE A O 1
ATOM 987 N N . ILE A 1 116 ? 14.017 10.733 -8.981 1.00 79.38 116 ILE A N 1
ATOM 988 C CA . ILE A 1 116 ? 14.745 10.004 -7.932 1.00 79.38 116 ILE A CA 1
ATOM 989 C C . ILE A 1 116 ? 15.028 10.927 -6.744 1.00 79.38 116 ILE A C 1
ATOM 991 O O . ILE A 1 116 ? 14.729 10.558 -5.609 1.00 79.38 116 ILE A O 1
ATOM 995 N N . LYS A 1 117 ? 15.537 12.142 -6.988 1.00 80.12 117 LYS A N 1
ATOM 996 C CA . LYS A 1 117 ? 15.793 13.123 -5.921 1.00 80.12 117 LYS A CA 1
ATOM 997 C C . LYS A 1 117 ? 14.525 13.466 -5.152 1.00 80.12 117 LYS A C 1
ATOM 999 O O . LYS A 1 117 ? 14.529 13.388 -3.932 1.00 80.12 117 LYS A O 1
ATOM 1004 N N . PHE A 1 118 ? 13.442 13.764 -5.867 1.00 75.69 118 PHE A N 1
ATOM 1005 C CA . PHE A 1 118 ? 12.156 14.049 -5.248 1.00 75.69 118 PHE A CA 1
ATOM 1006 C C . PHE A 1 118 ? 11.678 12.851 -4.421 1.00 75.69 118 PHE A C 1
ATOM 1008 O O . PHE A 1 118 ? 11.325 13.021 -3.266 1.00 75.69 118 PHE A O 1
ATOM 1015 N N . SER A 1 119 ? 11.748 11.622 -4.948 1.00 70.00 119 SER A N 1
ATOM 1016 C CA . SER A 1 119 ? 11.298 10.414 -4.237 1.00 70.00 119 SER A CA 1
ATOM 1017 C C . SER A 1 119 ? 12.042 10.135 -2.923 1.00 70.00 119 SER A C 1
ATOM 1019 O O . SER A 1 119 ? 11.436 9.610 -1.990 1.00 70.00 119 SER A O 1
ATOM 1021 N N . LEU A 1 120 ? 13.318 10.526 -2.824 1.00 71.62 120 LEU A N 1
ATOM 1022 C CA . LEU A 1 120 ? 14.133 10.357 -1.617 1.00 71.62 120 LEU A CA 1
ATOM 1023 C C . LEU A 1 120 ? 13.739 11.313 -0.485 1.00 71.62 120 LEU A C 1
ATOM 1025 O O . LEU A 1 120 ? 13.984 10.996 0.671 1.00 71.62 120 LEU A O 1
ATOM 1029 N N . GLU A 1 121 ? 13.086 12.438 -0.781 1.00 68.56 121 GLU A N 1
ATOM 1030 C CA . GLU A 1 121 ? 12.580 13.366 0.243 1.00 68.56 121 GLU A CA 1
ATOM 1031 C C . GLU A 1 121 ? 11.336 12.827 0.981 1.00 68.56 121 GLU A C 1
ATOM 1033 O O . GLU A 1 121 ? 10.869 13.437 1.945 1.00 68.56 121 GLU A O 1
ATOM 1038 N N . PHE A 1 122 ? 10.774 11.694 0.536 1.00 58.59 122 PHE A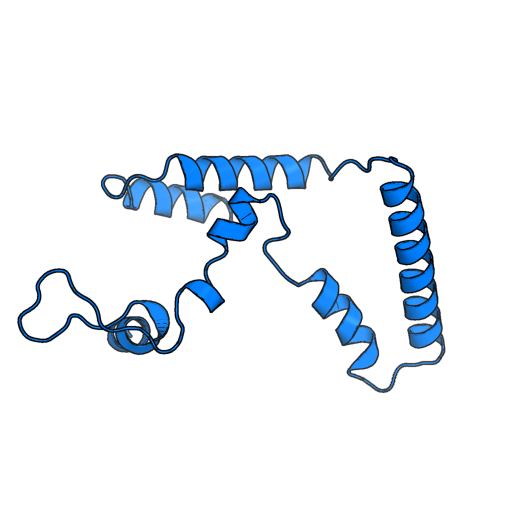 N 1
ATOM 1039 C CA . PHE A 1 122 ? 9.544 11.105 1.084 1.00 58.59 122 PHE A CA 1
ATOM 1040 C C . PHE A 1 122 ? 9.744 9.805 1.875 1.00 58.59 122 PHE A C 1
ATOM 1042 O O . PHE A 1 122 ? 8.761 9.327 2.459 1.00 58.59 122 PHE A O 1
ATOM 1049 N N . ILE A 1 123 ? 10.956 9.235 1.869 1.00 48.88 123 ILE A N 1
ATOM 1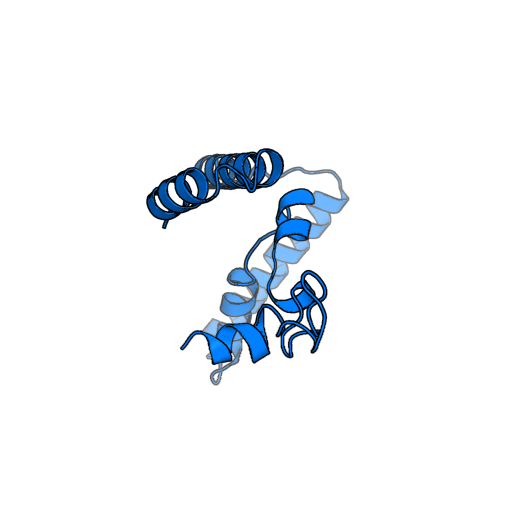050 C CA . ILE A 1 123 ? 11.352 8.053 2.659 1.00 48.88 123 ILE A CA 1
ATOM 1051 C C . ILE A 1 123 ? 11.931 8.531 3.988 1.00 48.88 123 ILE A C 1
ATOM 1053 O O . ILE A 1 123 ? 11.463 8.017 5.029 1.00 48.88 123 ILE A O 1
#

pLDDT: mean 87.15, std 7.21, range [48.88, 97.56]

Secondary structure (DSSP, 8-state):
-HHHHIIIII-PBPTT-SSPBPPPSS-HHHH--HHHHHTT--S--HHHHHHHHTTSS---HHHHHHHHHHHHHHHHHHHHHHTT---PPPHHHHHHHHHHHHHHHH--GGGHHHHHHHHHTT-

Solvent-accessible surface area (backbone atoms only — not comparable to full-atom values): 7424 Å² total; per-residue (Å²): 116,68,67,55,46,25,51,37,54,67,20,43,67,38,90,98,42,95,81,49,55,42,85,22,78,47,44,54,86,79,76,58,51,61,70,33,49,76,69,75,44,78,84,68,61,62,70,58,50,58,55,50,59,55,62,78,47,94,55,49,73,68,47,52,51,51,53,53,52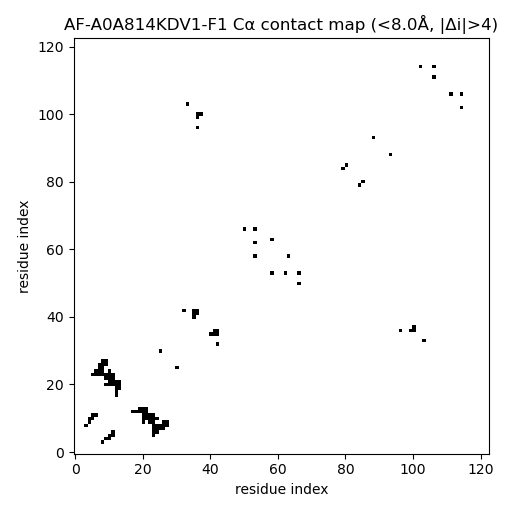,53,47,52,54,48,53,53,50,50,55,39,44,77,72,65,54,84,84,84,73,59,68,74,56,51,55,52,52,52,53,51,44,51,48,67,75,66,66,48,83,93,45,46,69,60,52,52,57,57,56,61,78,75,113

Foldseek 3Di:
DVVCCCQAPNAPAPVPDPPDGDAHVPHCVNQPCLVCLVVVHDSDCVVVVVLVVLVPDPHDPVSVVVSVVVVVVVVVVVVCVVVPDDDDDDPVVVVVSVVVSVCSVPDDPVCVVVSVVVVVVVD

Radius of gyration: 20.74 Å; Cα contacts (8 Å, |Δi|>4): 63; chains: 1; bounding box: 51×35×56 Å

Mean predicted aligned error: 7.41 Å

Organism: NCBI:txid104777